Protein AF-A0A938J100-F1 (afdb_monomer)

Mean predicted aligned error: 5.35 Å

Radius of gyration: 14.2 Å; Cα contacts (8 Å, |Δi|>4): 31; chains: 1; bounding box: 32×20×42 Å

Sequence (70 aa):
MNQRGNRQLNFAIHIAAVVQIRTGGEGRVFYDRKIAEGKSRKEAIRSLKRRISDRVYSNLAADARRAATV

Solvent-accessible surface area (backbone atoms only — not comparable to full-atom values): 3956 Å² total; per-residue (Å²): 130,77,87,87,54,67,61,67,61,56,47,52,45,49,53,51,45,54,48,30,50,71,72,53,53,73,54,25,55,51,36,53,50,32,42,73,73,69,40,52,71,70,55,21,52,51,51,49,37,47,54,52,52,54,50,54,51,54,49,52,53,50,50,50,54,55,62,73,76,108
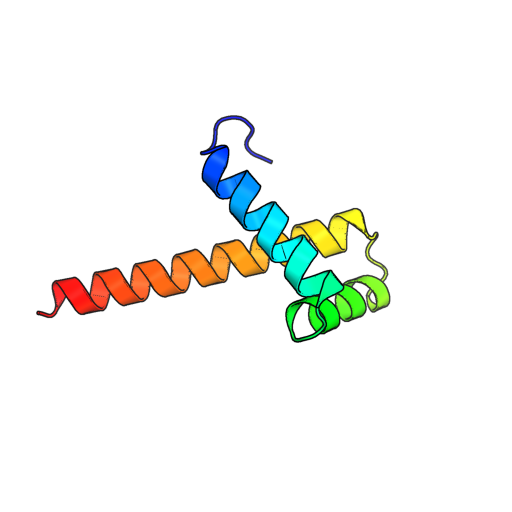
Foldseek 3Di:
DPPPDDPVLVVVLLVVLVCCCVVDDDSVVQLVVCVVVVDDNVVSSVVSSVVVVVVVVVVVVVVVVVVVVD

Secondary structure (DSSP, 8-state):
--TTS-HHHHHHHHHHHHHHHHH-SHHHHHHHHHHHTT--HHHHHHHHHHHHHHHHHHHHHHHHHHHHT-

Nearest PDB structures (foldseek):
  5y0t-assembly2_C  TM=6.734E-01  e=3.812E+00  Thermotoga maritima
  2rn7-assembly1_A  TM=4.052E-01  e=9.022E+00  Shigella flexneri

Structure (mmCIF, N/CA/C/O backbone):
data_AF-A0A938J100-F1
#
_entry.id   AF-A0A938J100-F1
#
loop_
_atom_site.group_PDB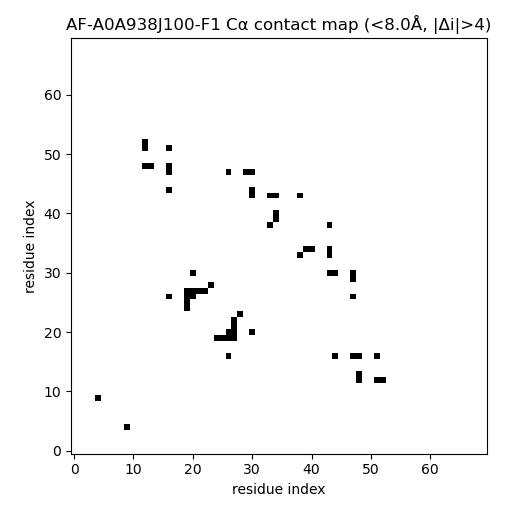
_atom_site.id
_atom_site.type_symbol
_atom_site.label_atom_id
_atom_site.label_alt_id
_atom_site.label_comp_id
_atom_site.label_asym_id
_atom_site.label_entity_id
_atom_site.label_seq_id
_atom_site.pdbx_PDB_ins_code
_atom_site.Cartn_x
_atom_site.Cartn_y
_atom_site.Cartn_z
_atom_site.occupancy
_atom_site.B_iso_or_equiv
_atom_site.auth_seq_id
_atom_site.auth_comp_id
_atom_site.auth_asym_id
_atom_site.auth_atom_id
_atom_site.pdbx_PDB_model_num
ATOM 1 N N . MET A 1 1 ? 9.223 -6.375 11.344 1.00 56.53 1 MET A N 1
ATOM 2 C CA . MET A 1 1 ? 9.626 -5.384 10.317 1.00 56.53 1 MET A CA 1
ATOM 3 C C . MET A 1 1 ? 11.140 -5.437 10.238 1.00 56.53 1 MET A C 1
ATOM 5 O O . MET A 1 1 ? 11.770 -5.243 11.268 1.00 56.53 1 MET A O 1
ATOM 9 N N . ASN A 1 2 ? 11.710 -5.747 9.073 1.00 49.91 2 ASN A N 1
ATOM 10 C CA . ASN A 1 2 ? 13.162 -5.820 8.884 1.00 49.91 2 ASN A CA 1
ATOM 11 C C . ASN A 1 2 ? 13.744 -4.398 8.906 1.00 49.91 2 ASN A C 1
ATOM 13 O O . ASN A 1 2 ? 13.507 -3.617 7.989 1.00 49.91 2 ASN A O 1
ATOM 17 N N . GLN A 1 3 ? 14.474 -4.051 9.967 1.00 56.38 3 GLN A N 1
ATOM 18 C CA . GLN A 1 3 ? 14.983 -2.692 10.222 1.00 56.38 3 GLN A CA 1
ATOM 19 C C . GLN A 1 3 ? 16.194 -2.298 9.350 1.00 56.38 3 GLN A C 1
ATOM 21 O O . GLN A 1 3 ? 16.582 -1.133 9.336 1.00 56.38 3 GLN A O 1
ATOM 26 N N . ARG A 1 4 ? 16.776 -3.247 8.603 1.00 56.97 4 ARG A N 1
ATOM 27 C CA . ARG A 1 4 ? 17.932 -3.028 7.709 1.00 56.97 4 ARG A CA 1
ATOM 28 C C . ARG A 1 4 ? 17.566 -2.865 6.223 1.00 56.97 4 ARG A C 1
ATOM 30 O O . ARG A 1 4 ? 18.453 -2.795 5.386 1.00 56.97 4 ARG A O 1
ATOM 37 N N . GLY A 1 5 ? 16.275 -2.819 5.884 1.00 65.94 5 GLY A N 1
ATOM 38 C CA . GLY A 1 5 ? 15.805 -2.631 4.506 1.00 65.94 5 GLY A CA 1
ATOM 39 C C . GLY A 1 5 ? 15.714 -1.159 4.086 1.00 65.94 5 GLY A C 1
ATOM 40 O O . GLY A 1 5 ? 15.563 -0.280 4.934 1.00 65.94 5 GLY A O 1
ATOM 41 N N . ASN A 1 6 ? 15.758 -0.914 2.770 1.00 81.69 6 ASN A N 1
ATOM 42 C CA . ASN A 1 6 ? 15.688 0.401 2.117 1.00 81.69 6 ASN A CA 1
ATOM 43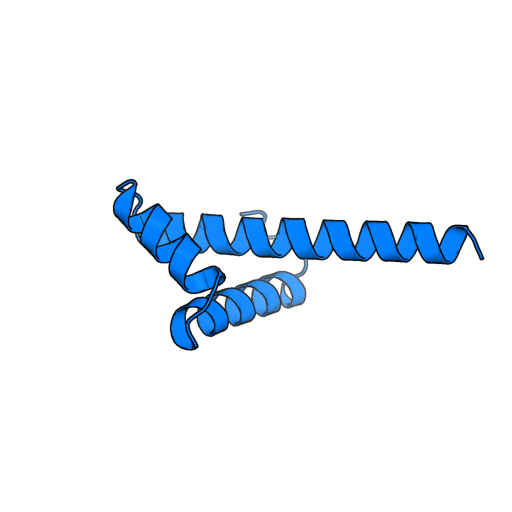 C C . ASN A 1 6 ? 14.672 1.349 2.799 1.00 81.69 6 ASN A C 1
ATOM 45 O O . ASN A 1 6 ? 13.452 1.192 2.678 1.00 81.69 6 ASN A O 1
ATOM 49 N N . ARG A 1 7 ? 15.185 2.335 3.551 1.00 82.81 7 ARG A N 1
ATOM 50 C CA . ARG A 1 7 ? 14.369 3.265 4.350 1.00 82.81 7 ARG A CA 1
ATOM 51 C C . ARG A 1 7 ? 13.500 4.168 3.482 1.00 82.81 7 ARG A C 1
ATOM 53 O O . ARG A 1 7 ? 12.375 4.461 3.879 1.00 82.81 7 ARG A O 1
ATOM 60 N N . GLN A 1 8 ? 13.988 4.553 2.304 1.00 87.69 8 GLN A N 1
ATOM 61 C CA . GLN A 1 8 ? 13.237 5.383 1.363 1.00 87.69 8 GLN A CA 1
ATOM 62 C C . GLN A 1 8 ? 12.011 4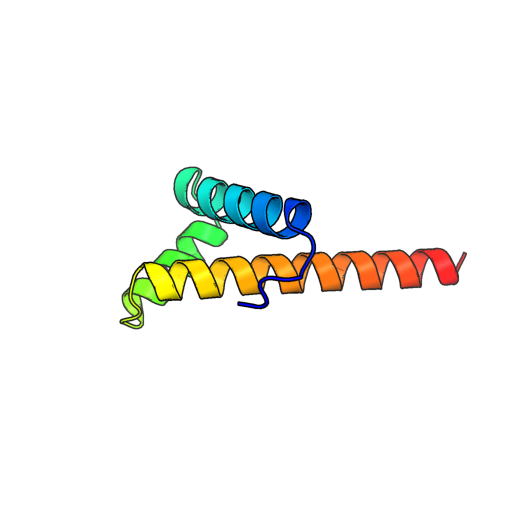.632 0.845 1.00 87.69 8 GLN A C 1
ATOM 64 O O . GLN A 1 8 ? 10.905 5.162 0.886 1.00 87.69 8 GLN A O 1
ATOM 69 N N . LEU A 1 9 ? 12.181 3.362 0.463 1.00 86.38 9 LEU A N 1
ATOM 70 C CA . LEU A 1 9 ? 11.068 2.524 0.017 1.00 86.38 9 LEU A CA 1
ATOM 71 C C . LEU A 1 9 ? 10.022 2.340 1.126 1.00 86.38 9 LEU A C 1
ATOM 73 O O . LEU A 1 9 ? 8.825 2.508 0.900 1.00 86.38 9 LEU A O 1
ATOM 77 N N . ASN A 1 10 ? 10.471 2.047 2.348 1.00 87.94 10 ASN A N 1
ATOM 78 C CA . ASN A 1 10 ? 9.574 1.904 3.494 1.00 87.94 10 ASN A CA 1
ATOM 79 C C . ASN A 1 10 ? 8.806 3.200 3.803 1.00 87.94 10 ASN A C 1
ATOM 81 O O . ASN A 1 10 ? 7.624 3.147 4.154 1.00 87.94 10 ASN A O 1
ATOM 85 N N . PHE A 1 11 ? 9.461 4.355 3.662 1.00 91.38 11 PHE A N 1
ATOM 86 C CA . 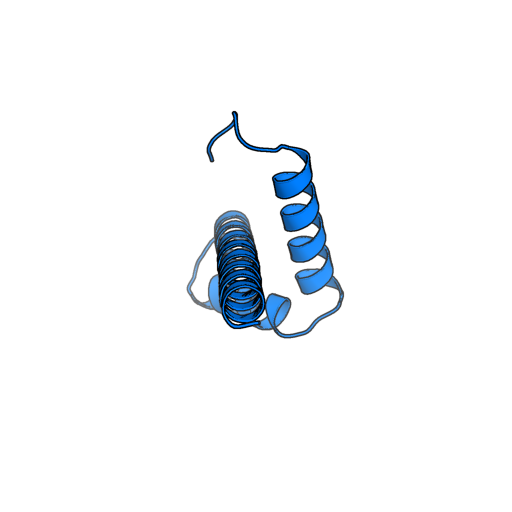PHE A 1 11 ? 8.829 5.660 3.824 1.00 91.38 11 PHE A CA 1
ATOM 87 C C . PHE A 1 11 ? 7.805 5.931 2.715 1.00 91.38 11 PHE A C 1
ATOM 89 O O . PHE A 1 11 ? 6.664 6.268 3.020 1.00 91.38 11 PHE A O 1
ATOM 96 N N . ALA A 1 12 ? 8.147 5.681 1.450 1.00 92.56 12 ALA A N 1
ATOM 97 C CA . ALA A 1 12 ? 7.226 5.843 0.326 1.00 92.56 12 ALA A CA 1
ATOM 98 C C . ALA A 1 12 ? 5.962 4.979 0.486 1.00 92.56 12 ALA A C 1
ATOM 100 O O . ALA A 1 12 ? 4.846 5.479 0.351 1.00 92.56 12 ALA A O 1
ATOM 101 N N . ILE A 1 13 ? 6.115 3.706 0.879 1.00 92.81 13 ILE A N 1
ATOM 102 C CA . ILE A 1 13 ? 4.980 2.812 1.167 1.00 92.81 13 ILE A CA 1
ATOM 103 C C . ILE A 1 13 ? 4.147 3.338 2.342 1.00 92.81 13 ILE A C 1
ATOM 105 O O . ILE A 1 13 ? 2.919 3.236 2.330 1.00 92.81 13 ILE A O 1
ATOM 109 N N . HIS A 1 14 ? 4.793 3.902 3.369 1.00 93.25 14 HIS A N 1
ATOM 110 C CA . HIS A 1 14 ? 4.077 4.526 4.477 1.00 93.25 14 HIS A CA 1
ATOM 111 C C . HIS A 1 14 ? 3.203 5.681 3.987 1.00 93.25 14 HIS A C 1
ATOM 113 O O . HIS A 1 14 ? 2.012 5.699 4.298 1.00 93.25 14 HIS A O 1
ATOM 119 N N . ILE A 1 15 ? 3.778 6.617 3.233 1.00 94.81 15 ILE A N 1
ATOM 120 C CA . ILE A 1 15 ? 3.061 7.787 2.722 1.00 94.81 15 ILE A CA 1
ATOM 121 C C . ILE A 1 15 ? 1.914 7.356 1.808 1.00 94.81 15 ILE A C 1
ATOM 123 O O . ILE A 1 15 ? 0.786 7.799 2.013 1.00 94.81 15 ILE A O 1
ATOM 127 N N . ALA A 1 16 ? 2.153 6.418 0.888 1.00 92.94 16 ALA A N 1
ATOM 128 C CA . ALA A 1 16 ? 1.114 5.878 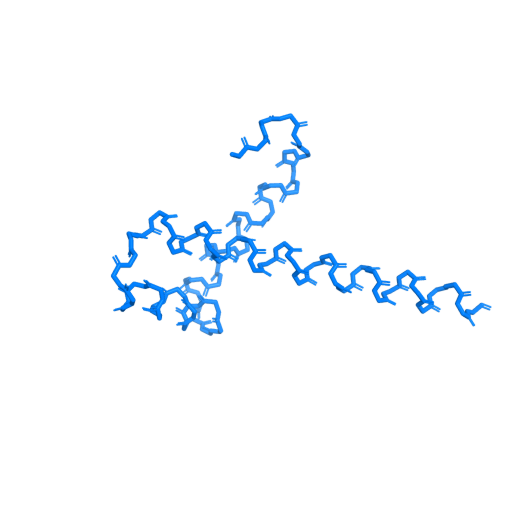0.015 1.00 92.94 16 ALA A CA 1
ATOM 129 C C . ALA A 1 16 ? -0.064 5.285 0.809 1.00 92.94 16 ALA A C 1
ATOM 131 O O . ALA A 1 16 ? -1.219 5.574 0.503 1.00 92.94 16 ALA A O 1
ATOM 132 N N . ALA A 1 17 ? 0.211 4.512 1.867 1.00 93.69 17 ALA A N 1
ATOM 133 C CA . ALA A 1 17 ? -0.836 3.947 2.718 1.00 93.69 17 ALA A CA 1
ATOM 134 C C . ALA A 1 17 ? -1.665 5.034 3.424 1.00 93.69 17 ALA A C 1
ATOM 136 O O . ALA A 1 17 ? -2.891 4.950 3.449 1.00 93.69 17 ALA A O 1
ATOM 137 N N . VAL A 1 18 ? -1.015 6.061 3.980 1.00 94.00 18 VAL A N 1
ATOM 138 C CA . VAL A 1 18 ? -1.702 7.171 4.664 1.00 94.00 18 VAL A CA 1
ATOM 139 C C . VAL A 1 18 ? -2.555 7.976 3.684 1.00 94.00 18 VAL A C 1
ATOM 141 O O . VAL A 1 18 ? -3.712 8.273 3.981 1.00 94.00 18 VAL A O 1
ATOM 144 N N . VAL A 1 19 ? -2.018 8.281 2.500 1.00 94.81 19 VAL A N 1
ATOM 145 C CA . VAL A 1 19 ? -2.751 8.991 1.446 1.00 94.81 19 VAL A CA 1
ATOM 146 C C . VAL A 1 19 ? -3.968 8.182 1.000 1.00 94.81 19 VAL A C 1
ATOM 148 O O . VAL A 1 19 ? -5.062 8.729 0.975 1.00 94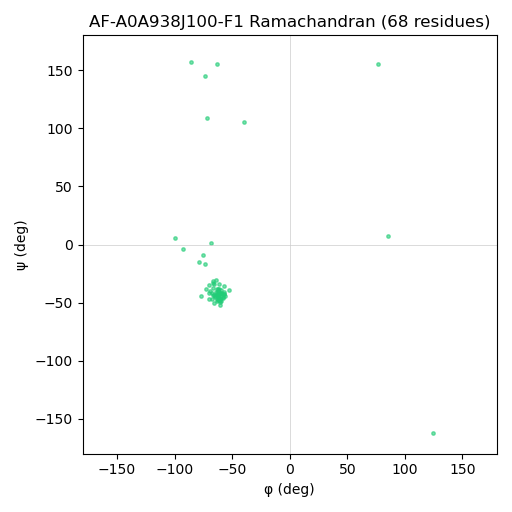.81 19 VAL A O 1
ATOM 151 N N . GLN A 1 20 ? -3.831 6.877 0.745 1.00 92.88 20 GLN A N 1
ATOM 152 C CA . GLN A 1 20 ? -4.966 6.034 0.343 1.00 92.88 20 GLN A CA 1
ATOM 153 C C . GLN A 1 20 ? -6.077 5.954 1.401 1.00 92.88 20 GLN A C 1
ATOM 155 O O . GLN A 1 20 ? -7.253 5.873 1.052 1.00 92.88 20 GLN A O 1
ATOM 160 N N . ILE A 1 21 ? -5.728 5.982 2.691 1.00 92.75 21 ILE A N 1
ATOM 161 C CA . ILE A 1 21 ? -6.721 6.021 3.776 1.00 92.75 21 ILE A CA 1
ATOM 162 C C . ILE A 1 21 ? -7.440 7.378 3.808 1.00 92.75 21 ILE A C 1
ATOM 164 O O . ILE A 1 21 ? -8.650 7.424 4.045 1.00 92.75 21 ILE A O 1
ATOM 168 N N . ARG A 1 22 ? -6.705 8.476 3.580 1.00 92.56 22 ARG A N 1
ATOM 169 C CA . ARG A 1 22 ? -7.223 9.848 3.677 1.00 92.56 22 ARG A CA 1
ATOM 170 C C . ARG A 1 22 ? -8.060 10.263 2.470 1.00 92.56 22 ARG A C 1
ATOM 172 O O . ARG A 1 22 ? -9.108 10.864 2.656 1.00 92.56 22 ARG A O 1
ATOM 179 N N . THR A 1 23 ? -7.600 9.959 1.261 1.00 90.94 23 THR A N 1
ATOM 180 C CA . THR A 1 23 ? -8.247 10.384 0.009 1.00 90.94 23 THR A CA 1
ATOM 181 C C . THR A 1 23 ? -9.529 9.597 -0.280 1.00 90.94 23 THR A C 1
ATOM 183 O O . THR A 1 23 ? -10.359 10.043 -1.063 1.00 90.94 23 THR A O 1
ATOM 186 N N . GLY A 1 24 ? -9.728 8.449 0.377 1.00 80.56 24 GLY A N 1
ATOM 187 C CA . GLY A 1 24 ? -10.820 7.538 0.045 1.00 80.56 24 GLY A CA 1
ATOM 188 C C . GLY A 1 24 ? -10.512 6.736 -1.225 1.00 80.56 24 GLY A C 1
ATOM 189 O O . GLY A 1 24 ? -9.667 7.112 -2.034 1.00 80.56 24 GLY A O 1
ATOM 190 N N . GLY A 1 25 ? -11.139 5.568 -1.360 1.00 87.44 25 GLY A N 1
ATOM 191 C CA . GLY A 1 25 ? -10.889 4.621 -2.453 1.00 87.44 25 GLY A CA 1
ATOM 192 C C . GLY A 1 25 ? -10.516 3.225 -1.953 1.00 87.44 25 GLY A C 1
ATOM 193 O O . GLY A 1 25 ? -10.750 2.880 -0.793 1.00 87.44 25 GLY A O 1
ATOM 194 N N . GLU A 1 26 ? -9.917 2.405 -2.819 1.00 89.06 26 GLU A N 1
ATOM 195 C CA . GLU A 1 26 ? -9.679 0.979 -2.538 1.00 89.06 26 GLU A CA 1
ATOM 196 C C . GLU A 1 26 ? -8.858 0.715 -1.267 1.00 89.06 26 GLU A C 1
ATOM 198 O O . GLU A 1 26 ? -9.096 -0.270 -0.561 1.00 89.06 26 GLU A O 1
ATOM 203 N N . GLY A 1 27 ? -7.883 1.578 -0.963 1.00 88.81 27 GLY A N 1
ATOM 204 C CA . GLY A 1 27 ? -7.060 1.439 0.239 1.00 88.81 27 GLY A CA 1
ATOM 205 C C . GLY A 1 27 ? -7.835 1.737 1.523 1.00 88.81 27 GLY A C 1
ATOM 206 O O . GLY A 1 27 ? -7.637 1.043 2.522 1.00 88.81 27 GLY A O 1
ATOM 207 N N . ARG A 1 28 ? -8.777 2.691 1.481 1.00 92.12 28 ARG A N 1
ATOM 208 C CA . ARG A 1 28 ? -9.692 2.979 2.591 1.00 92.12 28 ARG A CA 1
ATOM 209 C C . ARG A 1 28 ? -10.707 1.855 2.784 1.00 92.12 28 ARG A C 1
ATOM 211 O O . ARG A 1 28 ? -10.821 1.358 3.896 1.00 92.12 28 ARG A O 1
ATOM 218 N N . VAL A 1 29 ? -11.333 1.372 1.709 1.00 94.94 29 VAL A N 1
ATOM 219 C CA . VAL A 1 29 ? -12.263 0.225 1.759 1.00 94.94 29 VAL A CA 1
ATOM 220 C C . VAL A 1 29 ? -11.577 -1.012 2.341 1.00 94.94 29 VAL A C 1
ATOM 222 O O . VAL A 1 29 ? -12.131 -1.710 3.188 1.00 94.94 29 VAL A O 1
ATOM 225 N N . PHE A 1 30 ? -10.333 -1.279 1.935 1.00 93.75 30 PHE A N 1
ATOM 226 C CA . PHE A 1 30 ? -9.564 -2.389 2.489 1.00 93.75 30 PHE A CA 1
ATOM 227 C C . PHE A 1 30 ? -9.241 -2.198 3.970 1.00 93.75 30 PHE A C 1
ATOM 229 O O . PHE A 1 30 ? -9.341 -3.154 4.738 1.00 93.75 30 PHE A O 1
ATOM 236 N N . TYR A 1 31 ? -8.835 -0.989 4.361 1.00 93.69 31 TYR A N 1
ATOM 237 C CA . TYR A 1 31 ? -8.573 -0.655 5.754 1.00 93.69 31 TYR A CA 1
ATOM 238 C C . TYR A 1 31 ? -9.834 -0.839 6.605 1.00 93.69 31 TYR A C 1
ATOM 240 O O . TYR A 1 31 ? -9.779 -1.569 7.590 1.00 93.69 31 TYR A O 1
ATOM 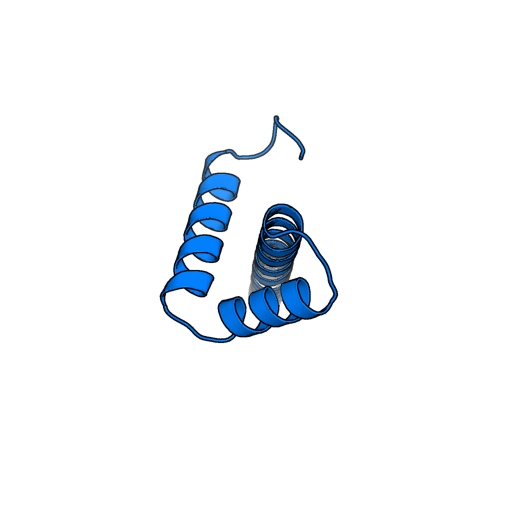248 N N . ASP A 1 32 ? -10.969 -0.284 6.180 1.00 93.81 32 ASP A N 1
ATOM 249 C CA . ASP A 1 32 ? -12.246 -0.374 6.890 1.00 93.81 32 ASP A CA 1
ATOM 250 C C . ASP A 1 32 ? -12.720 -1.828 6.999 1.00 93.81 32 ASP A C 1
ATOM 252 O O . ASP A 1 32 ? -13.119 -2.262 8.077 1.00 93.81 32 ASP A O 1
ATOM 256 N N . ARG A 1 33 ? -12.554 -2.637 5.942 1.00 95.56 33 ARG A N 1
ATOM 257 C CA . ARG A 1 33 ? -12.802 -4.085 6.009 1.00 95.56 33 ARG A CA 1
ATOM 258 C C . ARG A 1 33 ? -11.929 -4.764 7.064 1.00 95.56 33 ARG A C 1
ATOM 260 O O . ARG A 1 33 ? -12.419 -5.597 7.813 1.00 95.56 33 ARG A O 1
ATOM 267 N N . LYS A 1 34 ? -10.640 -4.415 7.155 1.00 94.00 34 LYS A N 1
ATOM 268 C CA . LYS A 1 34 ? -9.748 -4.975 8.185 1.00 94.00 34 LYS A CA 1
ATOM 269 C C . LYS A 1 34 ? -10.125 -4.530 9.596 1.00 94.00 34 LYS A C 1
ATOM 271 O O . LYS A 1 34 ? -9.962 -5.325 10.515 1.00 94.00 34 LYS A O 1
ATOM 276 N N . ILE A 1 35 ? -10.644 -3.317 9.765 1.00 95.25 35 ILE A N 1
ATOM 277 C CA . ILE A 1 35 ? -11.211 -2.870 11.043 1.00 95.25 35 ILE A CA 1
ATOM 278 C C . ILE A 1 35 ? -12.484 -3.661 11.377 1.00 95.25 35 ILE A C 1
ATOM 280 O O . ILE A 1 35 ? -12.618 -4.127 12.503 1.00 95.25 35 ILE A O 1
ATOM 284 N N . ALA A 1 36 ? -13.372 -3.878 10.403 1.00 94.88 36 ALA A N 1
ATOM 285 C CA . ALA A 1 36 ? -14.595 -4.665 10.576 1.00 94.88 36 ALA A CA 1
ATOM 286 C C . ALA A 1 36 ? -14.318 -6.149 10.891 1.00 94.88 36 ALA A C 1
ATOM 288 O O . ALA A 1 36 ? -15.059 -6.764 11.646 1.00 94.88 36 ALA A O 1
ATOM 289 N N . GLU A 1 37 ? -13.212 -6.709 10.389 1.00 94.12 37 GLU A N 1
ATOM 290 C CA . GLU A 1 37 ? -12.696 -8.039 10.767 1.00 94.12 37 GLU A CA 1
ATOM 291 C C . GLU A 1 37 ? -12.155 -8.099 12.217 1.00 94.12 37 GLU A C 1
ATOM 293 O O . GLU A 1 37 ? -11.637 -9.132 12.637 1.00 94.12 37 GLU A O 1
ATOM 298 N N . GLY A 1 38 ? -12.213 -7.002 12.980 1.00 94.69 38 GLY A N 1
ATOM 299 C CA . GLY A 1 38 ? -11.751 -6.932 14.369 1.00 94.69 38 GLY A CA 1
ATOM 300 C C . GLY A 1 38 ? -10.259 -6.634 14.532 1.00 94.69 38 GLY A C 1
ATOM 301 O O . GLY A 1 38 ? -9.744 -6.676 15.649 1.00 94.69 38 GLY A O 1
ATOM 302 N N . LYS A 1 39 ? -9.533 -6.311 13.451 1.00 93.81 39 LYS A N 1
ATOM 303 C CA . LYS A 1 39 ? -8.107 -5.971 13.562 1.00 93.81 39 LYS A CA 1
ATOM 304 C C . LYS A 1 39 ? -7.920 -4.589 14.168 1.00 93.81 39 LYS A C 1
ATOM 306 O O . LYS A 1 39 ? -8.635 -3.638 13.848 1.00 93.81 39 LYS A O 1
ATOM 311 N N . SER A 1 40 ? -6.863 -4.432 14.961 1.00 95.25 40 SER A N 1
ATOM 312 C CA . SER A 1 40 ? -6.462 -3.110 15.435 1.00 95.25 40 SER A CA 1
ATOM 313 C C . SER A 1 40 ? -6.058 -2.207 14.263 1.00 95.25 40 SER A C 1
ATOM 315 O O . SER A 1 40 ? -5.565 -2.662 13.224 1.00 95.25 40 SER A O 1
ATOM 317 N N . ARG A 1 41 ? -6.153 -0.884 14.452 1.00 91.38 41 ARG A N 1
ATOM 318 C CA . ARG A 1 41 ? -5.717 0.101 13.441 1.00 91.38 41 ARG A CA 1
ATOM 319 C C . ARG A 1 41 ? -4.283 -0.143 12.966 1.00 91.38 41 ARG A C 1
ATOM 321 O O . ARG A 1 41 ? -3.991 -0.043 11.776 1.00 91.38 41 ARG A O 1
ATOM 328 N N . LYS A 1 42 ? -3.382 -0.517 13.884 1.00 93.00 42 LYS A N 1
ATOM 329 C CA . LYS A 1 42 ? -1.976 -0.822 13.567 1.00 93.00 42 LYS A CA 1
ATOM 330 C C . LYS A 1 42 ? -1.856 -2.042 12.648 1.00 93.00 42 LYS A C 1
ATOM 332 O O . LYS A 1 42 ? -1.034 -2.036 11.733 1.00 93.00 42 LYS A O 1
ATOM 337 N N . GLU A 1 43 ? -2.652 -3.082 12.874 1.00 93.38 43 GLU A N 1
ATOM 338 C CA . GLU A 1 43 ? -2.669 -4.293 12.045 1.00 93.38 43 GLU A CA 1
ATOM 339 C C . GLU A 1 43 ? -3.326 -4.071 10.688 1.00 93.38 43 GLU A C 1
ATOM 341 O O . GLU A 1 43 ? -2.819 -4.572 9.681 1.00 93.38 43 GLU A O 1
ATOM 346 N N . ALA A 1 44 ? -4.395 -3.277 10.639 1.00 94.62 44 ALA A N 1
ATOM 347 C CA . ALA A 1 44 ? -5.034 -2.875 9.394 1.00 94.62 44 ALA A CA 1
ATOM 348 C C . ALA A 1 44 ? -4.067 -2.061 8.515 1.00 94.62 44 ALA A C 1
ATOM 350 O O . ALA A 1 44 ? -3.851 -2.412 7.355 1.00 94.62 44 ALA A O 1
ATOM 351 N N . ILE A 1 45 ? -3.378 -1.061 9.082 1.00 93.12 45 ILE A N 1
ATOM 352 C CA . ILE A 1 45 ? -2.342 -0.285 8.374 1.00 93.12 45 ILE A CA 1
ATOM 353 C C . ILE A 1 45 ? -1.194 -1.187 7.913 1.00 93.12 45 ILE A C 1
ATOM 355 O O . ILE A 1 45 ? -0.715 -1.053 6.789 1.00 93.12 45 ILE A O 1
ATOM 359 N N . ARG A 1 46 ? -0.731 -2.119 8.754 1.00 93.50 46 ARG A N 1
ATOM 360 C CA . ARG A 1 46 ? 0.338 -3.057 8.375 1.00 93.50 46 ARG A CA 1
ATOM 361 C C . ARG A 1 46 ? -0.084 -3.954 7.213 1.00 93.50 46 ARG A C 1
ATOM 363 O O . ARG A 1 46 ? 0.703 -4.150 6.290 1.00 93.50 46 ARG A O 1
ATOM 370 N N . SER A 1 47 ? -1.319 -4.448 7.244 1.00 94.12 47 SER A N 1
ATOM 371 C CA . SER A 1 47 ? -1.903 -5.249 6.165 1.00 94.12 47 SER A CA 1
ATOM 372 C C . SER A 1 47 ? -2.018 -4.437 4.870 1.00 94.12 47 SER A C 1
ATOM 374 O O . SER A 1 47 ? -1.677 -4.942 3.804 1.00 94.12 47 SER A O 1
ATOM 376 N N . LEU A 1 48 ? -2.427 -3.164 4.957 1.00 93.88 48 LEU A N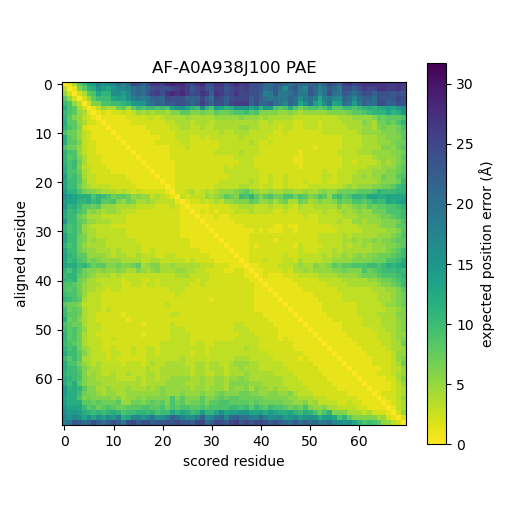 1
ATOM 377 C CA . LEU A 1 48 ? -2.494 -2.264 3.803 1.00 93.88 48 LEU A CA 1
ATOM 378 C C . LEU A 1 48 ? -1.106 -2.012 3.201 1.00 93.88 48 LEU A C 1
ATOM 380 O O . LEU A 1 48 ? -0.926 -2.160 1.996 1.00 93.88 48 LEU A O 1
ATOM 384 N N . LYS A 1 49 ? -0.103 -1.704 4.032 1.00 92.31 49 LYS A N 1
ATOM 385 C CA . LYS A 1 49 ? 1.286 -1.530 3.576 1.00 92.31 49 LYS A CA 1
ATOM 386 C C . LYS A 1 49 ? 1.806 -2.772 2.861 1.00 92.31 49 LYS A C 1
ATOM 388 O O . LYS A 1 49 ? 2.424 -2.637 1.813 1.00 92.31 49 LYS A O 1
ATOM 393 N N . ARG A 1 50 ? 1.516 -3.967 3.392 1.00 93.75 50 ARG A N 1
ATOM 394 C CA . ARG A 1 50 ? 1.906 -5.228 2.752 1.00 93.75 50 ARG A CA 1
ATOM 395 C C . ARG A 1 50 ? 1.264 -5.381 1.373 1.00 93.75 50 ARG A C 1
ATOM 397 O O . ARG A 1 50 ? 1.983 -5.619 0.413 1.00 93.75 50 ARG A O 1
ATOM 404 N N . ARG A 1 51 ? -0.045 -5.132 1.258 1.00 92.69 51 ARG A N 1
ATOM 405 C CA . ARG A 1 51 ? -0.762 -5.159 -0.029 1.00 92.69 51 ARG A CA 1
ATOM 406 C C . ARG A 1 51 ? -0.157 -4.193 -1.054 1.00 92.69 51 ARG A C 1
ATOM 408 O O . ARG A 1 51 ? -0.040 -4.548 -2.223 1.00 92.69 51 ARG A O 1
ATOM 415 N N . ILE A 1 52 ? 0.229 -2.988 -0.627 1.00 92.50 52 ILE A N 1
ATOM 416 C CA . ILE A 1 52 ? 0.896 -2.008 -1.497 1.00 92.50 52 ILE A CA 1
ATOM 417 C C . ILE A 1 52 ? 2.243 -2.558 -1.975 1.00 92.50 52 ILE A C 1
ATOM 419 O O . ILE A 1 52 ? 2.506 -2.541 -3.173 1.00 92.50 52 ILE A O 1
ATOM 423 N N . SER A 1 53 ? 3.071 -3.089 -1.070 1.00 91.62 53 SER A N 1
ATOM 424 C CA . SER A 1 53 ? 4.355 -3.699 -1.435 1.00 91.62 53 SER A CA 1
ATOM 425 C C . SER A 1 53 ? 4.196 -4.849 -2.425 1.00 91.62 53 SER A C 1
ATOM 427 O O . SER A 1 53 ? 4.907 -4.885 -3.425 1.00 91.62 53 SER A O 1
ATOM 429 N N . ASP A 1 54 ? 3.247 -5.754 -2.176 1.00 92.81 54 ASP A N 1
ATOM 430 C CA . ASP A 1 54 ? 3.008 -6.911 -3.039 1.00 92.81 54 ASP A CA 1
ATOM 431 C C . ASP A 1 54 ? 2.570 -6.461 -4.446 1.00 92.81 54 ASP A C 1
ATOM 433 O O . ASP A 1 54 ? 3.022 -7.016 -5.450 1.00 92.81 54 ASP A O 1
ATOM 437 N N . ARG A 1 55 ? 1.749 -5.404 -4.547 1.00 92.81 55 ARG A N 1
ATOM 438 C CA . ARG A 1 55 ? 1.320 -4.844 -5.839 1.00 92.81 55 ARG A CA 1
ATOM 439 C C . ARG A 1 55 ? 2.455 -4.139 -6.579 1.00 92.81 55 ARG A C 1
ATOM 441 O O . ARG A 1 55 ? 2.594 -4.338 -7.781 1.00 92.81 55 ARG A O 1
ATOM 448 N N . VAL A 1 56 ? 3.286 -3.370 -5.874 1.00 90.81 56 VAL A N 1
ATOM 449 C CA . VAL A 1 56 ? 4.486 -2.742 -6.455 1.00 90.81 56 VAL A CA 1
ATOM 450 C C . VAL A 1 56 ? 5.426 -3.811 -7.005 1.00 90.81 56 VAL A C 1
ATOM 452 O O . VAL A 1 56 ? 5.838 -3.720 -8.156 1.00 90.81 56 VAL A O 1
ATOM 455 N N . TYR A 1 57 ? 5.711 -4.855 -6.224 1.00 91.44 57 TYR A N 1
ATOM 456 C CA . TYR A 1 57 ? 6.546 -5.967 -6.674 1.00 91.44 57 TYR A CA 1
ATOM 457 C C . TYR A 1 57 ? 5.954 -6.674 -7.899 1.00 91.44 57 TYR A C 1
ATOM 459 O O . TYR A 1 57 ? 6.661 -6.904 -8.876 1.00 91.44 57 TYR A O 1
ATOM 467 N N . SER A 1 58 ? 4.652 -6.971 -7.875 1.00 93.38 58 SER A N 1
ATOM 468 C CA . SER A 1 58 ? 3.966 -7.632 -8.993 1.00 93.38 58 SER A CA 1
ATOM 469 C C . SER A 1 58 ? 4.050 -6.813 -10.283 1.00 93.38 58 SER A C 1
ATOM 471 O O . SER A 1 58 ? 4.304 -7.379 -11.345 1.00 93.38 58 SER A O 1
ATOM 473 N N . ASN A 1 59 ? 3.883 -5.489 -10.187 1.00 93.94 59 ASN A N 1
ATOM 474 C CA . ASN A 1 59 ? 4.003 -4.583 -11.326 1.00 93.94 59 ASN A CA 1
ATOM 475 C C . ASN A 1 59 ? 5.438 -4.550 -11.860 1.00 93.94 59 ASN A C 1
ATOM 477 O O . ASN A 1 59 ? 5.636 -4.800 -13.042 1.00 93.94 59 ASN A O 1
ATOM 481 N N . LEU A 1 60 ? 6.434 -4.352 -10.989 1.00 93.50 60 LEU A N 1
ATOM 482 C CA . LEU A 1 60 ? 7.846 -4.329 -11.387 1.00 93.50 60 LEU A CA 1
ATOM 483 C C . LEU A 1 60 ? 8.291 -5.652 -12.024 1.00 93.50 60 LEU A C 1
ATOM 485 O O . LEU A 1 60 ? 9.023 -5.652 -13.007 1.00 93.50 60 LEU A O 1
ATOM 489 N N . ALA A 1 61 ? 7.832 -6.789 -11.498 1.00 94.75 61 ALA A N 1
ATOM 490 C CA . ALA A 1 61 ? 8.121 -8.094 -12.082 1.00 94.75 61 ALA A CA 1
ATOM 491 C C . ALA A 1 61 ? 7.455 -8.269 -13.458 1.00 94.75 61 ALA A C 1
ATOM 493 O O . ALA A 1 61 ? 8.038 -8.883 -14.350 1.00 94.75 61 ALA A O 1
ATOM 494 N N . ALA A 1 62 ? 6.238 -7.747 -13.644 1.00 94.62 62 ALA A N 1
ATOM 495 C CA . ALA A 1 62 ? 5.577 -7.741 -14.946 1.00 94.62 62 ALA A CA 1
ATOM 496 C C . ALA A 1 62 ? 6.291 -6.819 -15.946 1.00 94.62 62 ALA A C 1
ATOM 498 O O . ALA A 1 62 ? 6.480 -7.216 -17.092 1.00 94.62 62 ALA A O 1
ATOM 499 N N . ASP A 1 63 ? 6.733 -5.640 -15.506 1.00 93.38 63 ASP A N 1
ATOM 500 C CA . ASP A 1 63 ? 7.537 -4.709 -16.302 1.00 93.38 63 ASP A CA 1
ATOM 501 C C . ASP A 1 63 ? 8.856 -5.345 -16.739 1.00 93.38 63 ASP A C 1
ATOM 503 O O . ASP A 1 63 ? 9.179 -5.329 -17.922 1.00 93.38 63 ASP A O 1
ATOM 507 N N . ALA A 1 64 ? 9.572 -5.986 -15.812 1.00 93.75 64 ALA A N 1
ATOM 508 C CA . ALA A 1 64 ? 10.822 -6.678 -16.106 1.00 93.75 64 ALA A CA 1
ATOM 509 C C . ALA A 1 64 ? 10.628 -7.814 -17.121 1.00 93.75 64 ALA A C 1
ATOM 511 O O . ALA A 1 64 ? 11.428 -7.958 -18.041 1.00 93.75 64 ALA A O 1
ATOM 512 N N . ARG A 1 65 ? 9.542 -8.594 -17.000 1.00 93.81 65 ARG A N 1
ATOM 513 C CA . ARG A 1 65 ? 9.203 -9.626 -17.994 1.00 93.81 65 ARG A CA 1
ATOM 514 C C . ARG A 1 65 ? 8.912 -9.027 -19.366 1.00 93.81 65 ARG A C 1
ATOM 516 O O . ARG A 1 65 ? 9.401 -9.562 -20.349 1.00 93.81 65 ARG A O 1
ATOM 523 N N . ARG A 1 66 ? 8.158 -7.924 -19.433 1.00 92.19 66 ARG A N 1
ATOM 524 C CA . ARG A 1 66 ? 7.888 -7.216 -20.695 1.00 92.19 66 ARG A CA 1
ATOM 525 C C . ARG A 1 66 ? 9.167 -6.691 -21.340 1.00 92.19 66 ARG A C 1
ATOM 527 O O . ARG A 1 66 ? 9.330 -6.835 -22.542 1.00 92.19 66 ARG A O 1
ATOM 534 N N . ALA A 1 67 ? 10.067 -6.117 -20.546 1.00 90.12 67 ALA A N 1
ATOM 535 C CA . ALA A 1 67 ? 11.344 -5.605 -21.033 1.00 90.12 67 ALA A CA 1
ATOM 536 C C . ALA A 1 67 ? 12.272 -6.718 -21.543 1.00 90.12 67 ALA A C 1
ATOM 538 O O . ALA A 1 67 ? 13.035 -6.479 -22.463 1.00 90.12 67 ALA A O 1
ATOM 539 N N . ALA A 1 68 ? 12.196 -7.924 -20.972 1.00 84.81 68 ALA A N 1
ATOM 540 C CA . ALA A 1 68 ? 12.991 -9.074 -21.406 1.00 84.81 68 ALA A CA 1
ATOM 541 C C . ALA A 1 68 ? 12.452 -9.770 -22.672 1.00 84.81 68 ALA A C 1
ATOM 543 O O . ALA A 1 68 ? 13.147 -10.597 -23.252 1.00 84.81 68 ALA A O 1
ATOM 544 N N . THR A 1 69 ? 11.206 -9.490 -23.065 1.00 75.00 69 THR A N 1
ATOM 545 C CA . THR A 1 69 ? 10.588 -10.018 -24.295 1.00 75.00 69 THR A CA 1
ATOM 546 C C . THR A 1 69 ? 10.744 -9.096 -25.509 1.00 75.00 69 THR A C 1
ATOM 548 O O . THR A 1 69 ? 10.292 -9.467 -26.590 1.00 75.00 69 THR A O 1
ATOM 551 N N . VAL A 1 70 ? 11.333 -7.909 -25.321 1.00 55.69 70 VAL A N 1
ATOM 552 C CA . VAL A 1 70 ? 11.707 -6.952 -26.380 1.00 55.69 70 VAL A CA 1
ATOM 553 C C . VAL A 1 70 ? 13.185 -7.131 -26.693 1.00 55.69 70 VAL A C 1
ATOM 555 O O . VAL A 1 70 ? 13.520 -7.115 -27.894 1.00 55.69 70 VAL A O 1
#

pLDDT: mean 88.86, std 10.54, range [49.91, 95.56]